Protein AF-Q2J547-F1 (afdb_monomer)

InterPro domains:
  IPR041176 von Willebrand factor type A, C-terminal domain [PF18571] (88-137)

Sequence (145 aa):
MNVQVPARALGTEALAARVSLVVDGRVTSKALVRAVWTDDETQWSRINDPVAHYTDQAELAAAVLRGLEARRADDEATATLLLGRGAQLALASGNGDTYRLLQKVVHVDNATTGTVRLKKNVKKIDEIDEMVLDTRSTRTLRVNR

Structure (mmCIF, N/CA/C/O backbone):
data_AF-Q2J547-F1
#
_entry.id   AF-Q2J547-F1
#
loop_
_atom_site.group_PDB
_atom_site.id
_atom_site.type_symbol
_atom_site.label_atom_id
_atom_site.label_alt_id
_atom_site.label_comp_id
_atom_site.label_asym_id
_atom_site.label_entity_id
_atom_site.label_seq_id
_atom_site.pdbx_PDB_ins_code
_atom_site.Cartn_x
_atom_site.Cartn_y
_atom_site.Cartn_z
_atom_site.occupancy
_atom_site.B_iso_or_equiv
_atom_site.auth_seq_id
_atom_site.auth_comp_id
_atom_site.auth_asym_id
_atom_site.auth_atom_id
_atom_site.pdbx_PDB_model_num
ATOM 1 N N . MET A 1 1 ? -11.814 -7.055 5.628 1.00 53.19 1 MET A N 1
ATOM 2 C CA . MET A 1 1 ? -13.254 -6.908 5.926 1.00 53.19 1 MET A CA 1
ATOM 3 C C . MET A 1 1 ? -13.485 -5.475 6.360 1.00 53.19 1 MET A C 1
ATOM 5 O O . MET A 1 1 ? -12.924 -5.067 7.366 1.00 53.19 1 MET A O 1
ATOM 9 N N . ASN A 1 2 ? -14.217 -4.703 5.567 1.00 58.53 2 ASN A N 1
ATOM 10 C CA . ASN A 1 2 ? -14.610 -3.334 5.885 1.00 58.53 2 ASN A CA 1
ATOM 11 C C . ASN A 1 2 ? -16.061 -3.324 6.384 1.00 58.53 2 ASN A C 1
ATOM 13 O O . ASN A 1 2 ? -16.878 -4.130 5.947 1.00 58.53 2 ASN A O 1
ATOM 17 N N . VAL A 1 3 ? -16.373 -2.420 7.310 1.00 64.94 3 VAL A N 1
ATOM 18 C CA . VAL A 1 3 ? -17.732 -2.219 7.822 1.00 64.94 3 VAL A CA 1
ATOM 19 C C . VAL A 1 3 ? -18.158 -0.815 7.422 1.00 64.94 3 VAL A C 1
ATOM 21 O O . VAL A 1 3 ? -17.532 0.158 7.832 1.00 64.94 3 VAL A O 1
ATOM 24 N N . GLN A 1 4 ? -19.196 -0.713 6.595 1.00 74.69 4 GLN A N 1
ATOM 25 C CA . GLN A 1 4 ? -19.813 0.567 6.259 1.00 74.69 4 GLN A CA 1
ATOM 26 C C . GLN A 1 4 ? -20.952 0.842 7.234 1.00 74.69 4 GLN A C 1
ATOM 28 O O . GLN A 1 4 ? -21.821 -0.007 7.433 1.00 74.69 4 GLN A O 1
ATOM 33 N N . VAL A 1 5 ? -20.948 2.028 7.839 1.00 78.69 5 VAL A N 1
ATOM 34 C CA . VAL A 1 5 ? -22.001 2.472 8.755 1.00 78.69 5 VAL A CA 1
ATOM 35 C C . VAL A 1 5 ? -22.605 3.758 8.189 1.00 78.69 5 VAL A C 1
ATOM 37 O O . VAL A 1 5 ? -21.842 4.657 7.830 1.00 78.69 5 VAL A O 1
ATOM 40 N N . PRO A 1 6 ? -23.941 3.867 8.063 1.00 77.06 6 PRO A N 1
ATOM 41 C CA . PRO A 1 6 ? -24.576 5.078 7.554 1.00 77.06 6 PRO A CA 1
ATOM 42 C C . PRO A 1 6 ? -24.240 6.278 8.440 1.00 77.06 6 PRO A C 1
ATOM 44 O O . PRO A 1 6 ? -24.165 6.142 9.663 1.00 77.06 6 PRO A O 1
ATOM 47 N N . ALA A 1 7 ? -24.052 7.442 7.815 1.00 74.19 7 ALA A N 1
ATOM 48 C CA . ALA A 1 7 ? -23.729 8.675 8.521 1.00 74.19 7 ALA A CA 1
ATOM 49 C C . ALA A 1 7 ? -24.803 9.018 9.567 1.00 74.19 7 ALA A C 1
ATOM 51 O O . ALA A 1 7 ? -26.001 8.840 9.330 1.00 74.19 7 ALA A O 1
ATOM 52 N N . ARG A 1 8 ? -24.366 9.509 10.730 1.00 77.25 8 ARG A N 1
ATOM 53 C CA . ARG A 1 8 ? -25.232 9.949 11.832 1.00 77.25 8 ARG A CA 1
ATOM 54 C C . ARG A 1 8 ? -24.823 11.340 12.308 1.00 77.25 8 ARG A C 1
ATOM 56 O O . ARG A 1 8 ? -23.777 11.850 11.918 1.00 77.25 8 ARG A O 1
ATOM 63 N N . ALA A 1 9 ? -25.673 11.950 13.131 1.00 74.75 9 ALA A N 1
ATOM 64 C CA . ALA A 1 9 ? -25.409 13.257 13.718 1.00 74.75 9 ALA A CA 1
ATOM 65 C C . ALA A 1 9 ? -24.114 13.256 14.551 1.00 74.75 9 ALA A C 1
ATOM 67 O O . ALA A 1 9 ? -23.748 12.243 15.152 1.00 74.75 9 ALA A O 1
ATOM 68 N N . LEU A 1 10 ? -23.450 14.407 14.613 1.00 73.88 10 LEU A N 1
ATOM 69 C CA . LEU A 1 10 ? -22.278 14.626 15.462 1.00 73.88 10 LEU A CA 1
ATOM 70 C C . LEU A 1 10 ? -22.617 14.350 16.938 1.00 73.88 10 LEU A C 1
ATOM 72 O O . LEU A 1 10 ? -23.753 14.538 17.370 1.00 73.88 10 LEU A O 1
ATOM 76 N N . GLY A 1 11 ? -21.651 13.829 17.691 1.00 68.38 11 GLY A N 1
ATOM 77 C CA . GLY A 1 11 ? -21.830 13.343 19.062 1.00 68.38 11 GLY A CA 1
ATOM 78 C C . GLY A 1 11 ? -22.521 11.978 19.168 1.00 68.38 11 GLY A C 1
ATOM 79 O O . GLY A 1 11 ? -22.702 11.468 20.273 1.00 68.38 11 GLY A O 1
ATOM 80 N N . THR A 1 12 ? -22.910 11.360 18.046 1.00 70.19 12 THR A N 1
ATOM 81 C CA . THR A 1 12 ? -23.562 10.046 18.064 1.00 70.19 12 THR A CA 1
ATOM 82 C C . THR A 1 12 ? -22.531 8.930 18.104 1.00 70.19 12 THR A C 1
ATOM 84 O O . THR A 1 12 ? -21.561 8.921 17.349 1.00 70.19 12 THR A O 1
ATOM 87 N N . GLU A 1 13 ? -22.807 7.921 18.923 1.00 74.19 13 GLU A N 1
ATOM 88 C CA . GLU A 1 13 ? -22.091 6.654 18.915 1.00 74.19 13 GLU A CA 1
ATOM 89 C C . GLU A 1 13 ? -22.993 5.528 18.392 1.00 74.19 13 GLU A C 1
ATOM 91 O O . GLU A 1 13 ? -24.160 5.410 18.772 1.00 74.19 13 GLU A O 1
ATOM 96 N N . ALA A 1 14 ? -22.457 4.680 17.514 1.00 80.38 14 ALA A N 1
ATOM 97 C CA . ALA A 1 14 ? -23.137 3.493 17.013 1.00 80.38 14 ALA A CA 1
ATOM 98 C C . ALA A 1 14 ? -22.253 2.250 17.119 1.00 80.38 14 ALA A C 1
ATOM 100 O O . ALA A 1 14 ? -21.034 2.298 16.963 1.00 80.38 14 ALA A O 1
ATOM 101 N N . LEU A 1 15 ? -22.888 1.098 17.329 1.00 81.62 15 LEU A N 1
ATOM 102 C CA . LEU A 1 15 ? -22.224 -0.187 17.166 1.00 81.62 15 LEU A CA 1
ATOM 103 C C . LEU A 1 15 ? -22.093 -0.479 15.667 1.00 81.62 15 LEU A C 1
ATOM 105 O O . LEU A 1 15 ? -23.094 -0.715 14.995 1.00 81.62 15 LEU A O 1
ATOM 109 N N . ALA A 1 16 ? -20.866 -0.461 15.156 1.00 80.00 16 ALA A N 1
ATOM 110 C CA . ALA A 1 16 ? -20.567 -0.760 13.761 1.00 80.00 16 ALA A CA 1
ATOM 111 C C . ALA A 1 16 ? -20.633 -2.268 13.497 1.00 80.00 16 ALA A C 1
ATOM 113 O O . ALA A 1 16 ? -21.221 -2.712 12.515 1.00 80.00 16 ALA A O 1
ATOM 114 N N . ALA A 1 17 ? -20.045 -3.068 14.389 1.00 75.75 17 ALA A N 1
ATOM 115 C CA . ALA A 1 17 ? -20.059 -4.520 14.281 1.00 75.75 17 ALA A CA 1
ATOM 116 C C . ALA A 1 17 ? -19.839 -5.198 15.635 1.00 75.75 17 ALA A C 1
ATOM 118 O O . ALA A 1 17 ? -19.279 -4.625 16.571 1.00 75.75 17 ALA A O 1
ATOM 119 N N . ARG A 1 18 ? -20.231 -6.471 15.714 1.00 84.00 18 ARG A N 1
ATOM 120 C CA . ARG A 1 18 ? -19.841 -7.381 16.793 1.00 84.00 18 ARG A CA 1
ATOM 121 C C . ARG A 1 18 ? -19.029 -8.521 16.198 1.00 84.00 18 ARG A C 1
ATOM 123 O O . ARG A 1 18 ? -19.526 -9.238 15.336 1.00 84.00 18 ARG A O 1
ATOM 130 N N . VAL A 1 19 ? -17.817 -8.714 16.701 1.00 81.38 19 VAL A N 1
ATOM 131 C CA . VAL A 1 19 ? -16.937 -9.820 16.313 1.00 81.38 19 VAL A CA 1
ATOM 132 C C . VAL A 1 19 ? -17.011 -10.899 17.388 1.00 81.38 19 VAL A C 1
ATOM 134 O O . VAL A 1 19 ? -17.063 -10.602 18.583 1.00 81.38 19 VAL A O 1
ATOM 137 N N . SER A 1 20 ? -17.085 -12.164 16.984 1.00 83.38 20 SER A N 1
ATOM 138 C CA . SER A 1 20 ? -17.088 -13.315 17.892 1.00 83.38 20 SER A CA 1
ATOM 139 C C . SER A 1 20 ? -16.155 -14.387 17.347 1.00 83.38 20 SER A C 1
ATOM 141 O O . SER A 1 20 ? -16.268 -14.746 16.178 1.00 83.38 20 SER A O 1
ATOM 143 N N . LEU A 1 21 ? -15.247 -14.888 18.185 1.00 79.25 21 LEU A N 1
ATOM 144 C CA . LEU A 1 21 ? -14.406 -16.035 17.851 1.00 79.25 2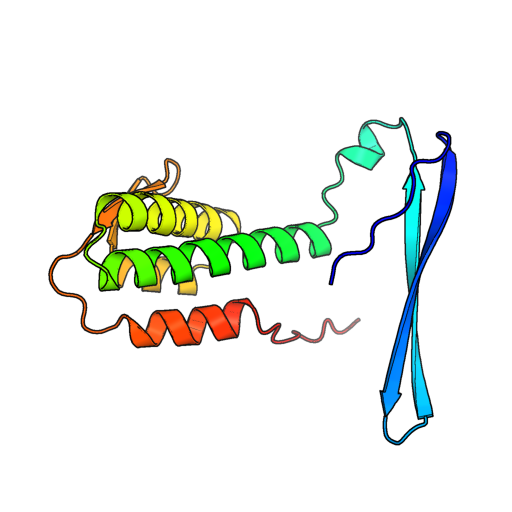1 LEU A CA 1
ATOM 145 C C . LEU A 1 21 ? -15.128 -17.307 18.282 1.00 79.25 21 LEU A C 1
ATOM 147 O O . LEU A 1 21 ? -15.502 -17.425 19.451 1.00 79.25 21 LEU A O 1
ATOM 151 N N . VAL A 1 22 ? -15.321 -18.239 17.352 1.00 84.81 22 VAL A N 1
ATOM 152 C CA . VAL A 1 22 ? -15.966 -19.529 17.609 1.00 84.81 22 VAL A CA 1
ATOM 153 C C . VAL A 1 22 ? -14.954 -20.645 17.388 1.00 84.81 22 VAL A C 1
ATOM 155 O O . VAL A 1 22 ? -14.388 -20.744 16.304 1.00 84.81 22 VAL A O 1
ATOM 158 N N . VAL A 1 23 ? -14.747 -21.480 18.403 1.00 82.81 23 VAL A N 1
ATOM 159 C CA . VAL A 1 23 ? -13.903 -22.681 18.347 1.00 82.81 23 VAL A CA 1
ATOM 160 C C . VAL A 1 23 ? -14.775 -23.870 18.731 1.00 82.81 23 VAL A C 1
ATOM 162 O O . VAL A 1 23 ? -15.473 -23.815 19.744 1.00 82.81 23 VAL A O 1
ATOM 165 N N . ASP A 1 24 ? -14.802 -24.908 17.894 1.00 85.31 24 ASP A N 1
ATOM 166 C CA . ASP A 1 24 ? -15.624 -26.115 18.089 1.00 85.31 24 ASP A CA 1
ATOM 167 C C . ASP A 1 24 ? -17.106 -25.811 18.383 1.00 85.31 24 ASP A C 1
ATOM 169 O O . ASP A 1 24 ? -17.736 -26.378 19.277 1.00 85.31 24 ASP A O 1
ATOM 173 N N . GLY A 1 25 ? -17.665 -24.836 17.659 1.00 84.31 25 GLY A N 1
ATOM 174 C CA . GLY A 1 25 ? -19.056 -24.397 17.822 1.00 84.31 25 GLY A CA 1
ATOM 175 C C . GLY A 1 25 ? -19.331 -23.560 19.079 1.00 84.31 25 GLY A C 1
ATOM 176 O O . GLY A 1 25 ? -20.471 -23.150 19.298 1.00 84.31 25 GLY A O 1
ATOM 177 N N . ARG A 1 26 ? -18.316 -23.253 19.898 1.00 72.50 26 ARG A N 1
ATOM 178 C CA . ARG A 1 26 ? -18.446 -22.431 21.110 1.00 72.50 26 ARG A CA 1
ATOM 179 C C . ARG A 1 26 ? -17.825 -21.058 20.920 1.00 72.50 26 ARG A C 1
ATOM 181 O O . ARG A 1 26 ? -16.696 -20.935 20.461 1.00 72.50 26 ARG A O 1
ATOM 188 N N . VAL A 1 27 ? -18.546 -20.011 21.318 1.00 81.38 27 VAL A N 1
ATOM 189 C CA . VAL A 1 27 ? -18.009 -18.644 21.310 1.00 81.38 27 VAL A CA 1
ATOM 190 C C . VAL A 1 27 ? -17.003 -18.492 22.452 1.00 81.38 27 VAL A C 1
ATOM 192 O O . VAL A 1 27 ? -17.388 -18.532 23.618 1.00 81.38 27 VAL A O 1
ATOM 195 N N . THR A 1 28 ? -15.731 -18.288 22.122 1.00 82.38 28 THR A N 1
ATOM 196 C CA . THR A 1 28 ? -14.626 -18.184 23.090 1.00 82.38 28 THR A CA 1
ATOM 197 C C . THR A 1 28 ? -14.295 -16.734 23.443 1.00 82.38 28 THR A C 1
ATOM 199 O O . THR A 1 28 ? -13.847 -16.455 24.551 1.00 82.38 28 THR A O 1
ATOM 202 N N . SER A 1 29 ? -14.537 -15.784 22.536 1.00 74.38 29 SER A N 1
ATOM 203 C CA . SER A 1 29 ? -14.341 -14.353 22.802 1.00 74.38 29 SER A CA 1
ATOM 204 C C . SER A 1 29 ? -15.288 -13.484 21.976 1.00 74.38 29 SER A C 1
ATOM 206 O O . SER A 1 29 ? -15.818 -13.910 20.944 1.00 74.38 29 SER A O 1
ATOM 208 N N . LYS A 1 30 ? -15.532 -12.257 22.450 1.00 76.25 30 LYS A N 1
ATOM 209 C CA . LYS A 1 30 ? -16.356 -11.250 21.773 1.00 76.25 30 LYS A CA 1
ATOM 210 C C . LYS A 1 30 ? -15.667 -9.893 21.832 1.00 76.25 30 LYS A C 1
ATOM 212 O O . LYS A 1 30 ? -15.122 -9.532 22.870 1.00 76.25 30 LYS A O 1
ATOM 217 N N . ALA A 1 31 ? -15.756 -9.137 20.746 1.00 74.69 31 ALA A N 1
ATOM 218 C CA . ALA A 1 31 ? -15.312 -7.751 20.675 1.00 74.69 31 ALA A CA 1
ATOM 219 C C . ALA A 1 31 ? -16.385 -6.889 19.998 1.00 74.69 31 ALA A C 1
ATOM 221 O O . ALA A 1 31 ? -17.105 -7.352 19.107 1.00 74.69 31 ALA A O 1
ATOM 222 N N . LEU A 1 32 ? -16.506 -5.639 20.440 1.00 78.75 32 LEU A N 1
ATOM 223 C CA . LEU A 1 32 ? -17.416 -4.651 19.865 1.00 78.75 32 LEU A CA 1
ATOM 224 C C . LEU A 1 32 ? -16.605 -3.651 19.045 1.00 78.75 32 LEU A C 1
ATOM 226 O O . LEU A 1 32 ? -15.594 -3.140 19.518 1.00 78.75 32 LEU A O 1
ATOM 230 N N . VAL A 1 33 ? -17.071 -3.360 17.836 1.00 75.75 33 VAL A N 1
ATOM 231 C CA . VAL A 1 33 ? -16.530 -2.303 16.980 1.00 75.75 33 VAL A CA 1
ATOM 232 C C . VAL A 1 33 ? -17.508 -1.138 17.042 1.00 75.75 33 VAL A C 1
ATOM 234 O O . VAL A 1 33 ? -18.672 -1.296 16.671 1.00 75.75 33 VAL A O 1
ATOM 237 N N . ARG A 1 34 ? -17.062 0.016 17.542 1.00 78.12 34 ARG A N 1
ATOM 238 C CA . ARG A 1 34 ? -17.886 1.221 17.720 1.00 78.12 34 ARG A CA 1
ATOM 239 C C . ARG A 1 34 ? -17.459 2.289 16.714 1.00 78.12 34 ARG A C 1
ATOM 241 O O . ARG A 1 34 ? -16.273 2.421 16.430 1.00 78.12 34 ARG A O 1
ATOM 248 N N . ALA A 1 35 ? -18.429 3.019 16.180 1.00 73.75 35 ALA A N 1
ATOM 249 C CA . ALA A 1 35 ? -18.230 4.192 15.341 1.00 73.75 35 ALA A CA 1
ATOM 250 C C . ALA A 1 35 ? -18.769 5.414 16.087 1.00 73.75 35 ALA A C 1
ATOM 252 O O . ALA A 1 35 ? -19.903 5.391 16.568 1.00 73.75 35 ALA A O 1
ATOM 253 N N . VAL A 1 36 ? -17.957 6.463 16.184 1.00 73.19 36 VAL A N 1
ATOM 254 C CA . VAL A 1 36 ? -18.319 7.723 16.836 1.00 73.19 36 VAL A CA 1
ATOM 255 C C . VAL A 1 36 ? -18.189 8.834 15.802 1.00 73.19 36 VAL A C 1
ATOM 257 O O . VAL A 1 36 ? -17.129 8.985 15.198 1.00 73.19 36 VAL A O 1
ATOM 260 N N . TRP A 1 37 ? -19.266 9.588 15.580 1.00 71.94 37 TRP A N 1
ATOM 261 C CA . TRP A 1 37 ? -19.244 10.795 14.753 1.00 71.94 37 TRP A CA 1
ATOM 262 C C . TRP A 1 37 ? -18.977 11.977 15.668 1.00 71.94 37 TRP A C 1
ATOM 264 O O . TRP A 1 37 ? -19.714 12.200 16.622 1.00 71.94 37 TRP A O 1
ATOM 274 N N . THR A 1 38 ? -17.925 12.727 15.390 1.00 62.75 38 THR A N 1
ATOM 275 C CA . THR A 1 38 ? -17.490 13.866 16.202 1.00 62.75 38 THR A CA 1
ATOM 276 C C . THR A 1 38 ? -17.022 14.980 15.272 1.00 62.75 38 THR A C 1
ATOM 278 O O . THR A 1 38 ? -16.624 14.686 14.148 1.00 62.75 38 THR A O 1
ATOM 281 N N . ASP A 1 39 ? -17.133 16.235 15.688 1.00 56.28 39 ASP A N 1
ATOM 282 C CA . ASP A 1 39 ? -16.598 17.428 15.011 1.00 56.28 39 ASP A CA 1
ATOM 283 C C . ASP A 1 39 ? -15.339 17.968 15.704 1.00 56.28 39 ASP A C 1
ATOM 285 O O . ASP A 1 39 ? -14.737 18.937 15.249 1.00 56.28 39 ASP A O 1
ATOM 289 N N . ASP A 1 40 ? -14.913 17.310 16.783 1.00 52.44 40 ASP A N 1
ATOM 290 C CA . ASP A 1 40 ? -13.662 17.588 17.466 1.00 52.44 40 ASP A CA 1
ATOM 291 C C . ASP A 1 40 ? -12.480 17.192 16.563 1.00 52.44 40 ASP A C 1
ATOM 293 O O . ASP A 1 40 ? -12.150 16.009 16.400 1.00 52.44 40 ASP A O 1
ATOM 297 N N . GLU A 1 41 ? -11.826 18.196 15.973 1.00 46.41 41 GLU A N 1
ATOM 298 C CA . GLU A 1 41 ? -10.661 18.040 15.093 1.00 46.41 41 GLU A CA 1
ATOM 299 C C . GLU A 1 41 ? -9.510 17.261 15.765 1.00 46.41 41 GLU A C 1
ATOM 301 O O . GLU A 1 41 ? -8.709 16.607 15.085 1.00 46.41 41 GLU A O 1
ATOM 306 N N . THR A 1 42 ? -9.450 17.238 17.103 1.00 48.50 42 THR A N 1
ATOM 307 C CA . THR A 1 42 ? -8.447 16.470 17.862 1.00 48.50 42 THR A CA 1
ATOM 308 C C . THR A 1 42 ? -8.773 14.975 17.982 1.00 48.50 42 THR A C 1
ATOM 310 O O . THR A 1 42 ? -7.887 14.174 18.295 1.00 48.50 42 THR A O 1
ATOM 313 N N . GLN A 1 43 ? -10.018 14.571 17.702 1.00 47.03 43 GLN A N 1
ATOM 314 C CA . GLN A 1 43 ? -10.455 13.170 17.673 1.00 47.03 43 GLN A CA 1
ATOM 315 C C . GLN A 1 43 ? -10.398 12.564 16.263 1.00 47.03 43 GLN A C 1
ATOM 317 O O . GLN A 1 43 ? -10.114 11.375 16.139 1.00 47.03 43 GLN A O 1
ATOM 322 N N . TRP A 1 44 ? -10.600 13.366 15.209 1.00 39.59 44 TRP A N 1
ATOM 323 C CA . TRP A 1 44 ? -10.447 12.937 13.803 1.00 39.59 44 TRP A CA 1
ATOM 324 C C . TRP A 1 44 ? -8.992 12.716 13.389 1.00 39.59 44 TRP A C 1
ATOM 326 O O . TRP A 1 44 ? -8.696 11.838 12.583 1.00 39.59 44 TRP A O 1
ATOM 336 N N . SER A 1 45 ? -8.080 13.513 13.942 1.00 33.81 45 SER A N 1
ATOM 337 C CA . SER A 1 45 ? -6.653 13.490 13.600 1.00 33.81 45 SER A CA 1
ATOM 338 C C . SER A 1 45 ? -5.867 12.380 14.300 1.00 33.81 45 SER A C 1
ATOM 340 O O . SER A 1 45 ? -4.713 12.124 13.950 1.00 33.81 45 SER A O 1
ATOM 342 N N . ARG A 1 46 ? -6.486 11.662 15.247 1.00 38.34 46 ARG A N 1
ATOM 343 C CA . ARG A 1 46 ? -5.913 10.443 15.820 1.00 38.34 46 ARG A CA 1
ATOM 344 C C . ARG A 1 46 ? -6.152 9.290 14.864 1.00 38.34 46 ARG A C 1
ATOM 346 O O . ARG A 1 46 ? -7.042 8.463 15.051 1.00 38.34 46 ARG A O 1
ATOM 353 N N . ILE A 1 47 ? -5.303 9.250 13.843 1.00 40.94 47 ILE A N 1
ATOM 354 C CA . ILE A 1 47 ? -4.873 8.017 13.198 1.00 40.94 47 ILE A CA 1
ATOM 355 C C . ILE A 1 47 ? -4.740 6.966 14.311 1.00 40.94 47 ILE A C 1
ATOM 357 O O . ILE A 1 47 ? -3.899 7.080 15.196 1.00 40.94 47 ILE A O 1
ATOM 361 N N . ASN A 1 48 ? -5.670 6.014 14.361 1.00 40.56 48 ASN A N 1
ATOM 362 C CA . ASN A 1 48 ? -5.636 4.964 15.368 1.00 40.56 48 ASN A CA 1
ATOM 363 C C . ASN A 1 48 ? -4.452 4.073 14.983 1.00 40.56 48 ASN A C 1
ATOM 365 O O . ASN A 1 48 ? -4.575 3.327 14.014 1.00 40.56 48 ASN A O 1
ATOM 369 N N . ASP A 1 49 ? -3.313 4.212 15.672 1.00 43.41 49 ASP A N 1
ATOM 370 C CA . ASP A 1 49 ? -2.028 3.588 15.310 1.00 43.41 49 ASP A CA 1
ATOM 371 C C . ASP A 1 49 ? -2.161 2.123 14.840 1.00 43.41 49 ASP A C 1
ATOM 373 O O . ASP A 1 49 ? -1.622 1.790 13.783 1.00 43.41 49 ASP A O 1
ATOM 377 N N . PRO A 1 50 ? -2.955 1.254 15.508 1.00 43.66 50 PRO A N 1
ATOM 378 C CA . PRO A 1 50 ? -3.277 -0.075 14.995 1.00 43.66 50 PRO A CA 1
ATOM 379 C C . PRO A 1 50 ? -3.934 -0.085 13.605 1.00 43.66 50 PRO A C 1
ATOM 381 O O . PRO A 1 50 ? -3.474 -0.791 12.714 1.00 43.66 50 PRO A O 1
ATOM 384 N N . VAL A 1 51 ? -5.015 0.670 13.392 1.00 49.25 51 VAL A N 1
ATOM 385 C CA . VAL A 1 51 ? -5.788 0.686 12.130 1.00 49.25 51 VAL A CA 1
ATOM 386 C C . VAL A 1 51 ? -4.984 1.308 10.989 1.00 49.25 51 VAL A C 1
ATOM 388 O O . VAL A 1 51 ? -5.070 0.858 9.845 1.00 49.25 51 VAL A O 1
ATOM 391 N N . ALA A 1 52 ? -4.184 2.317 11.311 1.00 47.41 52 ALA A N 1
ATOM 392 C CA . ALA A 1 52 ? -3.286 2.979 10.383 1.00 47.41 52 ALA A CA 1
ATOM 393 C C . ALA A 1 52 ? -2.183 2.044 9.917 1.00 47.41 52 ALA A C 1
ATOM 395 O O . ALA A 1 52 ? -2.057 1.820 8.722 1.00 47.41 52 ALA A O 1
ATOM 396 N N . HIS A 1 53 ? -1.509 1.367 10.853 1.00 46.94 53 HIS A N 1
ATOM 397 C CA . HIS A 1 53 ? -0.557 0.315 10.514 1.00 46.94 53 HIS A CA 1
ATOM 398 C C . HIS A 1 53 ? -1.198 -0.778 9.657 1.00 46.94 53 HIS A C 1
ATOM 400 O O . HIS A 1 53 ? -0.600 -1.206 8.678 1.00 46.94 53 HIS A O 1
ATOM 406 N N . TYR A 1 54 ? -2.425 -1.214 9.954 1.00 47.66 54 TYR A N 1
ATOM 407 C CA . TYR A 1 54 ? -3.104 -2.209 9.117 1.00 47.66 54 TYR A CA 1
ATOM 408 C C . TYR A 1 54 ? -3.418 -1.702 7.703 1.00 47.66 54 TYR A C 1
ATOM 410 O O . TYR A 1 54 ? -3.342 -2.477 6.749 1.00 47.66 54 TYR A O 1
ATOM 418 N N . THR A 1 55 ? -3.762 -0.423 7.557 1.00 59.53 55 THR A N 1
ATOM 419 C CA . THR A 1 55 ? -4.036 0.184 6.247 1.00 59.53 55 THR A CA 1
ATOM 420 C C . THR A 1 55 ? -2.738 0.387 5.465 1.00 59.53 55 THR A C 1
ATOM 422 O O . THR A 1 55 ? -2.667 -0.010 4.304 1.00 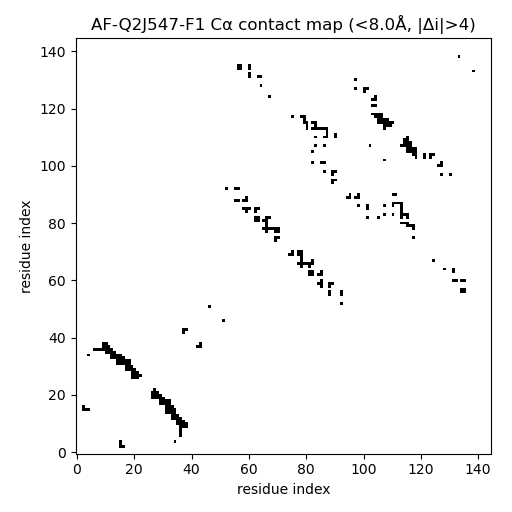59.53 55 THR A O 1
ATOM 425 N N . ASP A 1 56 ? -1.686 0.872 6.123 1.00 64.81 56 ASP A N 1
ATOM 426 C CA . ASP A 1 56 ? -0.366 1.115 5.536 1.00 64.81 56 ASP A CA 1
ATOM 427 C C . ASP A 1 56 ? 0.318 -0.192 5.114 1.00 64.81 56 ASP A C 1
ATOM 429 O O . ASP A 1 56 ? 0.890 -0.274 4.027 1.00 64.81 56 ASP A O 1
ATOM 433 N N . GLN A 1 57 ? 0.216 -1.255 5.924 1.00 66.19 57 GLN A N 1
ATOM 434 C CA . GLN A 1 57 ? 0.740 -2.581 5.571 1.00 66.19 57 GLN A CA 1
ATOM 435 C C . GLN A 1 57 ? -0.076 -3.232 4.441 1.00 66.19 57 GLN A C 1
ATOM 437 O O . GLN A 1 57 ? 0.492 -3.906 3.578 1.00 66.19 57 GLN A O 1
ATOM 442 N N . ALA A 1 58 ? -1.397 -3.013 4.388 1.00 70.88 58 ALA A N 1
ATOM 443 C CA . ALA A 1 58 ? -2.227 -3.494 3.283 1.00 70.88 58 ALA A CA 1
ATOM 444 C C . ALA A 1 58 ? -1.909 -2.763 1.968 1.00 70.88 58 ALA A C 1
ATOM 446 O O . ALA A 1 58 ? -1.824 -3.406 0.916 1.00 70.88 58 ALA A O 1
ATOM 447 N N . GLU A 1 59 ? -1.699 -1.446 2.028 1.00 78.69 59 GLU A N 1
ATOM 448 C CA . GLU A 1 59 ? -1.289 -0.633 0.883 1.00 78.69 59 GLU A CA 1
ATOM 449 C C . GLU A 1 59 ? 0.117 -1.023 0.409 1.00 78.69 59 GLU A C 1
ATOM 451 O O . GLU A 1 59 ? 0.306 -1.256 -0.786 1.00 78.69 59 GLU A O 1
ATOM 456 N N . LEU A 1 60 ? 1.072 -1.198 1.332 1.00 82.62 60 LEU A N 1
ATOM 457 C CA . LEU A 1 60 ? 2.425 -1.676 1.037 1.00 82.62 60 LEU A CA 1
ATOM 458 C C . LEU A 1 60 ? 2.374 -3.014 0.299 1.00 82.62 60 LEU A C 1
ATOM 460 O O . LEU A 1 60 ? 2.907 -3.146 -0.802 1.00 82.62 60 LEU A O 1
ATOM 464 N N . ALA A 1 61 ? 1.672 -3.992 0.869 1.00 78.06 61 ALA A N 1
ATOM 465 C CA . ALA A 1 61 ? 1.527 -5.313 0.281 1.00 78.06 61 ALA A CA 1
ATOM 466 C C . ALA A 1 61 ? 0.892 -5.264 -1.120 1.00 78.06 61 ALA A C 1
ATOM 468 O O . ALA A 1 61 ? 1.328 -5.961 -2.037 1.00 78.06 61 ALA A O 1
ATOM 469 N N . ALA A 1 62 ? -0.147 -4.446 -1.307 1.00 80.12 62 ALA A N 1
ATOM 470 C CA . ALA A 1 62 ? -0.797 -4.287 -2.605 1.00 80.12 62 ALA A CA 1
ATOM 471 C C . ALA A 1 62 ? 0.121 -3.626 -3.645 1.00 80.12 62 ALA A C 1
ATOM 473 O O . ALA A 1 62 ? 0.156 -4.081 -4.789 1.00 80.12 62 ALA A O 1
ATOM 474 N N . ALA A 1 63 ? 0.867 -2.589 -3.256 1.00 86.25 63 ALA A N 1
ATOM 475 C CA . ALA A 1 63 ? 1.801 -1.885 -4.129 1.00 86.25 63 ALA A CA 1
ATOM 476 C C . ALA A 1 63 ? 2.937 -2.807 -4.594 1.00 86.25 63 ALA A C 1
ATOM 478 O O . ALA A 1 63 ? 3.257 -2.846 -5.781 1.00 86.25 63 ALA A O 1
ATOM 479 N N . VAL A 1 64 ? 3.497 -3.611 -3.686 1.00 84.38 64 VAL A N 1
ATOM 480 C CA . VAL A 1 64 ? 4.580 -4.539 -4.024 1.00 84.38 64 VAL A CA 1
ATOM 481 C C . VAL A 1 64 ? 4.102 -5.652 -4.957 1.00 84.38 64 VAL A C 1
ATOM 483 O O . VAL A 1 64 ? 4.690 -5.818 -6.022 1.00 84.38 64 VAL A O 1
ATOM 486 N N . LEU A 1 65 ? 3.016 -6.360 -4.625 1.00 81.50 65 LEU A N 1
ATOM 487 C CA . LEU A 1 65 ? 2.501 -7.452 -5.470 1.00 81.50 65 LEU A CA 1
ATOM 488 C C . LEU A 1 65 ? 2.144 -6.976 -6.875 1.00 81.50 65 LEU A C 1
ATOM 490 O O . LEU A 1 65 ? 2.623 -7.537 -7.856 1.00 81.50 65 LEU A O 1
ATOM 494 N N . ARG A 1 66 ? 1.357 -5.900 -6.981 1.00 85.44 66 ARG A N 1
ATOM 495 C CA . ARG A 1 66 ? 0.963 -5.360 -8.288 1.00 85.44 66 ARG A CA 1
ATOM 496 C C . ARG A 1 66 ? 2.164 -4.823 -9.067 1.00 85.44 66 ARG A C 1
ATOM 498 O O . ARG A 1 66 ? 2.197 -4.937 -10.285 1.00 85.44 66 ARG A O 1
ATOM 505 N N . GLY A 1 67 ? 3.164 -4.268 -8.381 1.00 87.06 67 GLY A N 1
ATOM 506 C CA . GLY A 1 67 ? 4.412 -3.839 -9.009 1.00 87.06 67 GLY A CA 1
ATOM 507 C C . GLY A 1 67 ? 5.235 -5.004 -9.567 1.00 87.06 67 GLY A C 1
ATOM 508 O O . GLY A 1 67 ? 5.817 -4.889 -10.646 1.00 87.06 67 GLY A O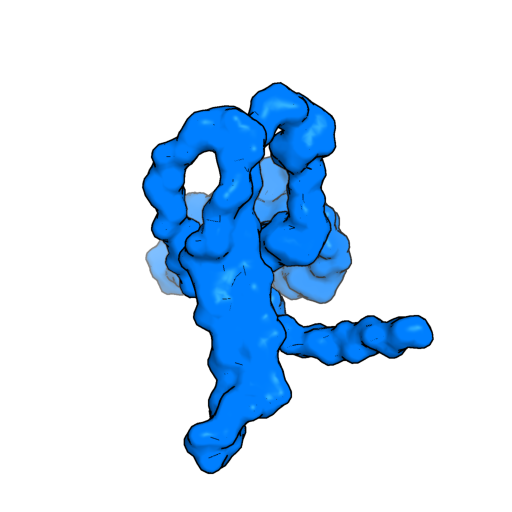 1
ATOM 509 N N . LEU A 1 68 ? 5.254 -6.146 -8.874 1.00 84.19 68 LEU A N 1
ATOM 510 C CA . LEU A 1 68 ? 5.898 -7.372 -9.353 1.00 84.19 68 LEU A CA 1
ATOM 511 C C . LEU A 1 68 ? 5.113 -8.036 -10.489 1.00 84.19 68 LEU A C 1
ATOM 513 O O . LEU A 1 68 ? 5.724 -8.506 -11.446 1.00 84.19 68 LEU A O 1
ATOM 517 N N . GLU A 1 69 ? 3.781 -8.042 -10.425 1.00 84.44 69 GLU A N 1
ATOM 518 C CA . GLU A 1 69 ? 2.910 -8.498 -11.517 1.00 84.44 69 GLU A CA 1
ATOM 519 C C . GLU A 1 69 ? 3.097 -7.652 -12.778 1.00 84.44 69 GLU A C 1
ATOM 521 O O . GLU A 1 69 ? 3.345 -8.210 -13.844 1.00 84.44 69 GLU A O 1
ATOM 526 N N . ALA A 1 70 ? 3.068 -6.320 -12.656 1.00 85.19 70 ALA A N 1
ATOM 527 C CA . ALA A 1 70 ? 3.322 -5.404 -13.768 1.00 85.19 70 ALA A CA 1
ATOM 528 C C . ALA A 1 70 ? 4.689 -5.675 -14.406 1.00 85.19 70 ALA A C 1
ATOM 530 O O . ALA A 1 70 ? 4.809 -5.776 -15.621 1.00 85.19 70 ALA A O 1
ATOM 531 N N . ARG A 1 71 ? 5.711 -5.919 -13.580 1.00 81.81 71 ARG A N 1
ATOM 532 C CA . ARG 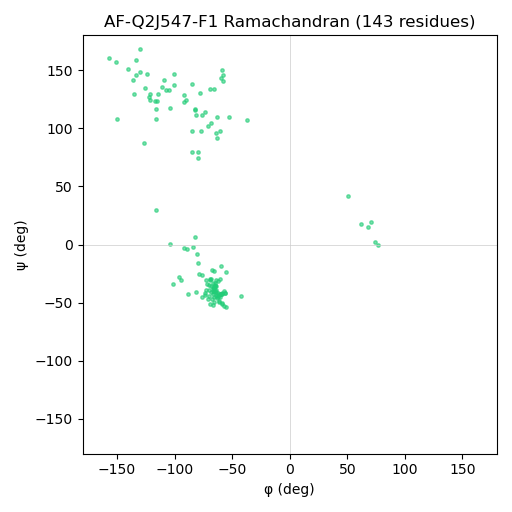A 1 71 ? 7.042 -6.286 -14.062 1.00 81.81 71 ARG A CA 1
ATOM 533 C C . ARG A 1 71 ? 7.057 -7.631 -14.796 1.00 81.81 71 ARG A C 1
ATOM 535 O O . ARG A 1 71 ? 7.754 -7.756 -15.795 1.00 81.81 71 ARG A O 1
ATOM 542 N N . ARG A 1 72 ? 6.337 -8.647 -14.306 1.00 82.44 72 ARG A N 1
ATOM 543 C CA . ARG A 1 72 ? 6.199 -9.950 -14.992 1.00 82.44 72 ARG A CA 1
ATOM 544 C C . ARG A 1 72 ? 5.470 -9.811 -16.330 1.00 82.44 72 ARG A C 1
ATOM 546 O O . ARG A 1 72 ? 5.753 -10.574 -17.245 1.00 82.44 72 ARG A O 1
ATOM 553 N N . ALA A 1 73 ? 4.563 -8.843 -16.426 1.00 85.12 73 ALA A N 1
ATOM 554 C CA . ALA A 1 73 ? 3.857 -8.476 -17.647 1.00 85.12 73 ALA A CA 1
ATOM 555 C C . ALA A 1 73 ? 4.658 -7.529 -18.567 1.00 85.12 73 ALA A C 1
ATOM 557 O O . ALA A 1 73 ? 4.109 -7.070 -19.563 1.00 85.12 73 ALA A O 1
ATOM 558 N N . ASP A 1 74 ? 5.926 -7.239 -18.245 1.00 86.25 74 ASP A N 1
ATOM 559 C CA . ASP A 1 74 ? 6.802 -6.301 -18.970 1.00 86.25 74 ASP A CA 1
ATOM 560 C C . ASP A 1 74 ? 6.287 -4.841 -18.997 1.00 86.25 74 ASP A C 1
ATOM 562 O O . ASP A 1 74 ? 6.749 -4.006 -19.771 1.00 86.25 74 ASP A O 1
ATOM 566 N N . ASP A 1 75 ? 5.355 -4.491 -18.100 1.00 88.81 75 ASP A N 1
ATOM 567 C CA . ASP A 1 75 ? 4.884 -3.121 -17.878 1.00 88.81 75 ASP A CA 1
ATOM 568 C C . ASP A 1 75 ? 5.821 -2.394 -16.901 1.00 88.81 75 ASP A C 1
ATOM 570 O O . ASP A 1 75 ? 5.568 -2.263 -15.695 1.00 88.81 75 ASP A O 1
ATOM 574 N N . GLU A 1 76 ? 6.954 -1.930 -17.432 1.00 87.12 76 GLU A N 1
ATOM 575 C CA . GLU A 1 76 ? 7.984 -1.252 -16.643 1.00 87.12 76 GLU A CA 1
ATOM 576 C C . GLU A 1 76 ? 7.494 0.056 -15.999 1.00 87.12 76 GLU A C 1
ATOM 578 O O . GLU A 1 76 ? 7.952 0.416 -14.907 1.00 87.12 76 GLU A O 1
ATOM 583 N N . ALA A 1 77 ? 6.566 0.769 -16.644 1.00 88.25 77 ALA A N 1
ATOM 584 C CA . ALA A 1 77 ? 6.061 2.052 -16.162 1.00 88.25 77 ALA A CA 1
ATOM 585 C C . ALA A 1 77 ? 5.220 1.864 -14.895 1.00 88.25 77 ALA A C 1
ATOM 587 O O . ALA A 1 77 ? 5.490 2.483 -13.858 1.00 88.25 77 ALA A O 1
ATOM 588 N N . THR A 1 78 ? 4.254 0.946 -14.951 1.00 87.38 78 THR A N 1
ATOM 589 C CA . THR A 1 78 ? 3.401 0.616 -13.806 1.00 87.38 78 THR A CA 1
ATOM 590 C C . THR A 1 78 ? 4.210 -0.050 -12.695 1.00 87.38 78 THR A C 1
ATOM 592 O O . THR A 1 78 ? 4.046 0.293 -11.521 1.00 87.38 78 THR A O 1
ATOM 595 N N . ALA A 1 79 ? 5.146 -0.939 -13.039 1.00 88.06 79 ALA A N 1
ATOM 596 C CA . ALA A 1 79 ? 6.029 -1.571 -12.062 1.00 88.06 79 ALA A CA 1
ATOM 597 C C . ALA A 1 79 ? 6.889 -0.549 -11.306 1.00 88.06 79 ALA A C 1
ATOM 599 O O . ALA A 1 79 ? 7.021 -0.630 -10.085 1.00 88.06 79 ALA A O 1
ATOM 600 N N . THR A 1 80 ? 7.443 0.441 -12.008 1.00 89.38 80 THR A N 1
ATOM 601 C CA . THR A 1 80 ? 8.256 1.500 -11.396 1.00 89.38 80 THR A CA 1
ATOM 602 C C . THR A 1 80 ? 7.436 2.343 -10.424 1.00 89.38 80 THR A C 1
ATOM 604 O O . THR A 1 80 ? 7.868 2.571 -9.294 1.00 89.38 80 THR A O 1
ATOM 607 N N . LEU A 1 81 ? 6.231 2.749 -10.829 1.00 89.81 81 LEU A N 1
ATOM 608 C CA . LEU A 1 81 ? 5.335 3.545 -9.992 1.00 89.81 81 LEU A CA 1
ATOM 609 C C . LEU A 1 81 ? 4.945 2.797 -8.708 1.00 89.81 81 LEU A C 1
ATOM 611 O O . LEU A 1 81 ? 5.059 3.330 -7.603 1.00 89.81 81 LEU A O 1
ATOM 615 N N . LEU A 1 82 ? 4.508 1.544 -8.849 1.00 88.69 82 LEU A N 1
ATOM 616 C CA . LEU A 1 82 ? 3.991 0.750 -7.737 1.00 88.69 82 LEU A CA 1
ATOM 617 C C . LEU A 1 82 ? 5.095 0.277 -6.786 1.00 88.69 82 LEU A C 1
ATOM 619 O O . LEU A 1 82 ? 4.936 0.374 -5.569 1.00 88.69 82 LEU A O 1
ATOM 623 N N . LEU A 1 83 ? 6.245 -0.165 -7.304 1.00 87.88 83 LEU A N 1
ATOM 624 C CA . LEU A 1 83 ? 7.386 -0.537 -6.458 1.00 87.88 83 LEU A CA 1
ATOM 625 C C . LEU A 1 83 ? 8.010 0.692 -5.779 1.00 87.88 83 LEU A C 1
ATOM 627 O O . LEU A 1 83 ? 8.485 0.586 -4.648 1.00 87.88 83 LEU A O 1
ATOM 631 N N . GLY A 1 84 ? 7.955 1.863 -6.421 1.00 90.06 84 GLY A N 1
ATOM 632 C CA . GLY A 1 84 ? 8.335 3.141 -5.821 1.00 90.06 84 GLY A CA 1
ATOM 633 C C . GLY A 1 84 ? 7.438 3.535 -4.650 1.00 90.06 84 GLY A C 1
ATOM 634 O O . GLY A 1 84 ? 7.934 3.883 -3.574 1.00 90.06 84 GLY A O 1
ATOM 635 N N . ARG A 1 85 ? 6.119 3.377 -4.814 1.00 88.19 85 ARG A N 1
ATOM 636 C CA . ARG A 1 85 ? 5.144 3.551 -3.728 1.00 88.19 85 ARG A CA 1
ATOM 637 C C . ARG A 1 85 ? 5.366 2.549 -2.593 1.00 88.19 85 ARG A C 1
ATOM 639 O O . ARG A 1 85 ? 5.337 2.931 -1.427 1.00 88.19 85 ARG A O 1
ATOM 646 N N . GLY A 1 86 ? 5.659 1.290 -2.919 1.00 86.88 86 GLY A N 1
ATOM 647 C CA . GLY A 1 86 ? 6.032 0.279 -1.928 1.00 86.88 86 GLY A CA 1
ATOM 648 C C . GLY A 1 86 ? 7.281 0.670 -1.128 1.00 86.88 86 GLY A C 1
ATOM 649 O O . GLY A 1 86 ? 7.299 0.532 0.091 1.00 86.88 86 GLY A O 1
ATOM 650 N N . ALA A 1 87 ? 8.305 1.232 -1.777 1.00 87.62 87 ALA A N 1
ATOM 651 C CA . ALA A 1 87 ? 9.515 1.691 -1.092 1.00 87.62 87 ALA A CA 1
ATOM 652 C C . ALA A 1 87 ? 9.244 2.861 -0.126 1.00 87.62 87 ALA A C 1
ATOM 654 O O . ALA A 1 87 ? 9.779 2.858 0.984 1.00 87.62 87 ALA A O 1
ATOM 655 N N . GLN A 1 88 ? 8.384 3.812 -0.512 1.00 87.25 88 GLN A N 1
ATOM 656 C CA . GLN A 1 88 ? 7.918 4.890 0.373 1.00 87.25 88 GLN A CA 1
ATOM 657 C C . GLN A 1 88 ? 7.219 4.341 1.617 1.00 87.25 88 GLN A C 1
ATOM 659 O O . GLN A 1 88 ? 7.557 4.718 2.738 1.00 87.25 88 GLN A O 1
ATOM 664 N N . LEU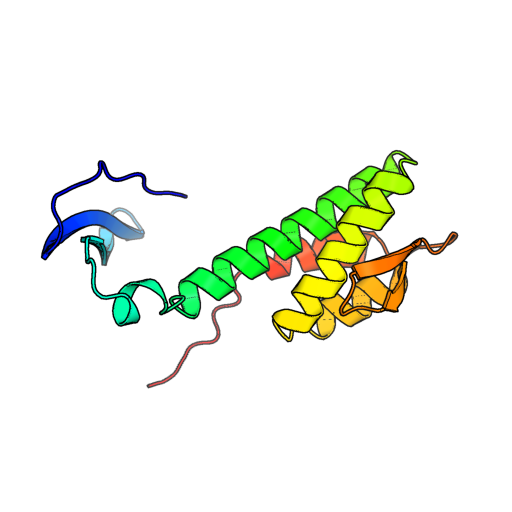 A 1 89 ? 6.254 3.440 1.421 1.00 84.31 89 LEU A N 1
ATOM 665 C CA . LEU A 1 89 ? 5.453 2.876 2.507 1.00 84.31 89 LEU A CA 1
ATOM 666 C C . LEU A 1 89 ? 6.297 2.001 3.440 1.00 84.31 89 LEU A C 1
ATOM 668 O O . LEU A 1 89 ? 6.132 2.058 4.657 1.00 84.31 89 LEU A O 1
ATOM 672 N N . ALA A 1 90 ? 7.248 1.234 2.902 1.00 82.00 90 ALA A N 1
ATOM 673 C CA . ALA A 1 90 ? 8.176 0.439 3.705 1.00 82.00 90 ALA A CA 1
ATOM 674 C C . ALA A 1 90 ? 9.083 1.322 4.577 1.00 82.00 90 ALA A C 1
ATOM 676 O O . ALA A 1 90 ? 9.330 0.991 5.736 1.00 82.00 90 ALA A O 1
ATOM 677 N N . LEU A 1 91 ? 9.545 2.459 4.042 1.00 82.38 91 LEU A N 1
ATOM 678 C CA . LEU A 1 91 ? 10.334 3.427 4.801 1.00 82.38 91 LEU A CA 1
ATOM 679 C C . LEU A 1 91 ? 9.492 4.108 5.890 1.00 82.38 91 LEU A C 1
ATOM 681 O O . LEU A 1 91 ? 9.928 4.178 7.036 1.00 82.38 91 LEU A O 1
ATOM 685 N N . ALA A 1 92 ? 8.285 4.569 5.547 1.00 78.62 92 ALA A N 1
ATOM 686 C CA . ALA A 1 92 ? 7.385 5.258 6.473 1.00 78.62 92 ALA A CA 1
ATOM 687 C C . ALA A 1 92 ? 6.892 4.350 7.614 1.00 78.62 92 ALA A C 1
ATOM 689 O O . ALA A 1 92 ? 6.773 4.798 8.749 1.00 78.62 92 ALA A O 1
ATOM 690 N N . SER A 1 93 ? 6.660 3.066 7.327 1.00 72.19 93 SER A N 1
ATOM 691 C CA . SER A 1 93 ? 6.222 2.072 8.318 1.00 72.19 93 SER A CA 1
ATOM 692 C C . SER A 1 93 ? 7.362 1.451 9.136 1.00 72.19 93 SER A C 1
ATOM 694 O O . SER A 1 93 ? 7.106 0.613 9.998 1.00 72.19 93 SER A O 1
ATOM 696 N N . GLY A 1 94 ? 8.624 1.807 8.863 1.00 74.19 94 GLY A N 1
ATOM 697 C CA . GLY A 1 94 ? 9.787 1.217 9.536 1.00 74.19 94 GLY A CA 1
ATOM 698 C C . GLY A 1 94 ? 10.037 -0.259 9.190 1.00 74.19 94 GLY A C 1
ATOM 699 O O . GLY A 1 94 ? 10.816 -0.928 9.870 1.00 74.19 94 GLY A O 1
ATOM 700 N N . ASN A 1 95 ? 9.413 -0.784 8.128 1.00 70.06 95 ASN A N 1
ATOM 701 C CA . ASN A 1 95 ? 9.554 -2.173 7.691 1.00 70.06 95 ASN A CA 1
ATOM 702 C C . ASN A 1 95 ? 10.865 -2.365 6.899 1.00 70.06 95 ASN A C 1
ATOM 704 O O . ASN A 1 95 ? 10.899 -2.476 5.668 1.00 70.06 95 ASN A O 1
ATOM 708 N N . GLY A 1 96 ? 11.980 -2.368 7.635 1.00 73.94 96 GLY A N 1
ATOM 709 C CA . GLY A 1 96 ? 13.332 -2.417 7.077 1.00 73.94 96 GLY A CA 1
ATOM 710 C C . GLY A 1 96 ? 13.677 -3.716 6.338 1.00 73.94 96 GLY A C 1
ATOM 711 O O . GLY A 1 96 ? 14.570 -3.703 5.489 1.00 73.94 96 GLY A O 1
ATOM 712 N N . ASP A 1 97 ? 12.996 -4.827 6.632 1.00 73.88 97 ASP A N 1
ATOM 713 C CA . ASP A 1 97 ? 13.143 -6.086 5.885 1.00 73.88 97 ASP A CA 1
ATOM 714 C C . ASP A 1 97 ? 12.522 -5.964 4.486 1.00 73.88 97 ASP A C 1
ATOM 716 O O . ASP A 1 97 ? 13.191 -6.250 3.487 1.00 73.88 97 ASP A O 1
ATOM 720 N N . THR A 1 98 ? 11.300 -5.422 4.402 1.00 75.12 98 THR A N 1
ATOM 721 C CA . THR A 1 98 ? 10.619 -5.154 3.124 1.00 75.12 98 THR A CA 1
ATOM 722 C C . THR A 1 98 ? 11.394 -4.176 2.264 1.00 75.12 98 THR A C 1
ATOM 724 O O . THR A 1 98 ? 11.597 -4.410 1.070 1.00 75.12 98 THR A O 1
ATOM 727 N N . TYR A 1 99 ? 11.906 -3.111 2.876 1.00 81.62 99 TYR A N 1
ATOM 728 C CA . TYR A 1 99 ? 12.722 -2.132 2.174 1.00 81.62 99 TYR A CA 1
ATOM 729 C C . TYR A 1 99 ? 13.995 -2.759 1.569 1.00 81.62 99 TYR A C 1
ATOM 731 O O . TYR A 1 99 ? 14.289 -2.554 0.389 1.00 81.62 99 TYR A O 1
ATOM 739 N N . ARG A 1 100 ? 14.717 -3.600 2.327 1.00 80.12 100 ARG A N 1
ATOM 740 C CA . ARG A 1 100 ? 15.917 -4.313 1.839 1.00 80.12 100 ARG A CA 1
ATOM 741 C C . ARG A 1 100 ? 15.614 -5.299 0.713 1.00 80.12 100 ARG A C 1
ATOM 743 O O . ARG A 1 100 ? 16.429 -5.469 -0.194 1.00 80.12 100 ARG A O 1
ATOM 750 N N . LEU A 1 101 ? 14.463 -5.963 0.756 1.00 77.94 101 LEU A N 1
ATOM 751 C CA . LEU A 1 101 ? 14.030 -6.871 -0.303 1.00 77.94 101 LEU A CA 1
ATOM 752 C C . LEU A 1 101 ? 13.656 -6.106 -1.576 1.00 77.94 101 LEU A C 1
ATOM 754 O O . LEU A 1 101 ? 14.144 -6.463 -2.648 1.00 77.94 101 LEU A O 1
ATOM 758 N N . LEU A 1 102 ? 12.917 -4.997 -1.470 1.00 82.75 102 LEU A N 1
ATOM 759 C CA . LEU A 1 102 ? 12.622 -4.125 -2.613 1.00 82.75 102 LEU A CA 1
ATOM 760 C C . LEU A 1 102 ? 13.898 -3.623 -3.293 1.00 82.75 102 LEU A C 1
ATOM 762 O O . LEU A 1 102 ? 13.996 -3.672 -4.519 1.00 82.75 102 LEU A O 1
ATOM 766 N N . GLN A 1 103 ? 14.929 -3.273 -2.521 1.00 85.56 103 GLN A N 1
ATOM 767 C CA . GLN A 1 103 ? 16.246 -2.912 -3.060 1.00 85.56 103 GLN A CA 1
ATOM 768 C C . GLN A 1 103 ? 16.913 -4.028 -3.884 1.00 85.56 103 GLN A C 1
ATOM 770 O O . GLN A 1 103 ? 17.831 -3.752 -4.659 1.00 85.56 103 GLN A O 1
ATOM 775 N N . LYS A 1 104 ? 16.496 -5.297 -3.771 1.00 83.06 104 LYS A N 1
ATOM 776 C CA . LYS A 1 104 ? 16.977 -6.376 -4.653 1.00 83.06 104 LYS A CA 1
ATOM 777 C C . LYS A 1 104 ? 16.341 -6.320 -6.044 1.00 83.06 104 LYS A C 1
ATOM 779 O O . LYS A 1 104 ? 16.971 -6.776 -6.996 1.00 83.06 104 LYS A O 1
ATOM 784 N N . VAL A 1 105 ? 15.140 -5.755 -6.170 1.00 81.12 105 VAL A N 1
ATOM 785 C CA . VAL A 1 105 ? 14.355 -5.718 -7.420 1.00 81.12 105 VAL A CA 1
ATOM 786 C C . VAL A 1 105 ? 14.444 -4.373 -8.116 1.00 81.12 105 VAL A C 1
ATOM 788 O O . VAL A 1 105 ? 14.465 -4.301 -9.348 1.00 81.12 105 VAL A O 1
ATOM 791 N N . VAL A 1 106 ? 14.542 -3.310 -7.327 1.00 85.62 106 VAL A N 1
ATOM 792 C CA . VAL A 1 106 ? 14.651 -1.941 -7.805 1.00 85.62 106 VAL A CA 1
ATOM 793 C C . VAL A 1 106 ? 15.901 -1.281 -7.246 1.00 85.62 106 VAL A C 1
ATOM 795 O O . VAL A 1 106 ? 16.361 -1.580 -6.146 1.00 85.62 106 VAL A O 1
ATOM 798 N N . HIS A 1 107 ? 16.495 -0.392 -8.025 1.00 87.75 107 HIS A N 1
ATOM 799 C CA . HIS A 1 107 ? 17.425 0.591 -7.517 1.00 87.75 107 HIS A CA 1
ATOM 800 C C . HIS A 1 107 ? 16.602 1.745 -6.961 1.00 87.75 107 HIS A C 1
ATOM 802 O O . HIS A 1 107 ? 15.876 2.399 -7.701 1.00 87.75 107 HIS A O 1
ATOM 808 N N . VAL A 1 108 ? 16.686 1.971 -5.655 1.00 85.31 108 VAL A N 1
ATOM 809 C CA . VAL A 1 108 ? 16.036 3.123 -5.031 1.00 85.31 108 VAL A CA 1
ATOM 810 C C . VAL A 1 108 ? 16.949 4.327 -5.220 1.00 85.31 108 VAL A C 1
ATOM 812 O O . VAL A 1 108 ? 18.080 4.294 -4.740 1.00 85.31 108 VAL A O 1
ATOM 815 N N . ASP A 1 109 ? 16.483 5.339 -5.952 1.00 84.88 109 ASP A N 1
ATOM 816 C CA . ASP A 1 109 ? 17.193 6.614 -6.108 1.00 84.88 109 ASP A CA 1
ATOM 817 C C . ASP A 1 109 ? 16.784 7.571 -4.985 1.00 84.88 109 ASP A C 1
ATOM 819 O O . ASP A 1 109 ? 17.626 8.219 -4.368 1.00 84.88 109 ASP A O 1
ATOM 823 N N . ASN A 1 110 ? 15.485 7.613 -4.673 1.00 81.56 110 ASN A N 1
ATOM 824 C CA . ASN A 1 110 ? 14.957 8.372 -3.549 1.00 81.56 110 ASN A CA 1
ATOM 825 C C . ASN A 1 110 ? 13.699 7.697 -2.987 1.00 81.56 110 ASN A C 1
ATOM 827 O O . ASN A 1 110 ? 12.628 7.718 -3.592 1.00 81.56 110 ASN A O 1
ATOM 831 N N . ALA A 1 111 ? 13.840 7.104 -1.801 1.00 75.81 111 ALA A N 1
ATOM 832 C CA . ALA A 1 111 ? 12.752 6.420 -1.111 1.00 75.81 111 ALA A CA 1
ATOM 833 C C . ALA A 1 111 ? 11.660 7.377 -0.624 1.00 75.81 111 ALA A C 1
ATOM 835 O O . ALA A 1 111 ? 10.504 6.984 -0.581 1.00 75.81 111 ALA A O 1
ATOM 836 N N . THR A 1 112 ? 11.999 8.626 -0.295 1.00 77.31 112 THR A N 1
ATOM 837 C CA . THR A 1 112 ? 11.041 9.635 0.179 1.00 77.31 112 THR A CA 1
ATOM 838 C C . THR A 1 112 ? 10.118 10.088 -0.948 1.00 77.31 112 THR A C 1
ATOM 840 O O . THR A 1 112 ? 8.918 10.243 -0.745 1.00 77.31 112 THR A O 1
ATOM 843 N N . THR A 1 113 ? 10.641 10.244 -2.165 1.00 78.19 113 THR A N 1
ATOM 844 C CA . THR A 1 113 ? 9.848 10.611 -3.355 1.00 78.19 113 THR A CA 1
ATOM 845 C C . THR A 1 113 ? 9.333 9.403 -4.140 1.00 78.19 113 THR A C 1
ATOM 847 O O . THR A 1 113 ? 8.604 9.585 -5.110 1.00 78.19 113 THR A O 1
ATOM 850 N N . GLY A 1 114 ? 9.682 8.177 -3.730 1.00 79.75 114 GLY A N 1
ATOM 851 C CA . GLY A 1 114 ? 9.272 6.944 -4.412 1.00 79.75 114 GLY A CA 1
ATOM 852 C C . GLY A 1 114 ? 9.951 6.751 -5.767 1.00 79.75 114 GLY A C 1
ATOM 853 O O . GLY A 1 114 ? 9.467 5.998 -6.607 1.00 79.75 114 GLY A O 1
ATOM 854 N N . THR A 1 115 ? 11.069 7.434 -6.003 1.00 85.75 115 THR A N 1
ATOM 855 C CA . THR A 1 115 ? 11.810 7.355 -7.260 1.00 85.75 115 THR A CA 1
ATOM 856 C C . THR A 1 115 ? 12.688 6.113 -7.246 1.00 85.75 115 THR A C 1
ATOM 858 O O . THR A 1 115 ? 13.654 6.015 -6.481 1.00 85.75 115 THR A O 1
ATOM 861 N N . VAL A 1 116 ? 12.337 5.147 -8.091 1.00 89.75 116 VAL A N 1
ATOM 862 C CA . VAL A 1 116 ? 13.043 3.873 -8.222 1.00 89.75 116 VAL A CA 1
ATOM 863 C C . VAL A 1 116 ? 13.267 3.538 -9.693 1.00 89.75 116 VAL A C 1
ATOM 865 O O . VAL A 1 116 ? 12.560 4.027 -10.567 1.00 89.75 116 VAL A O 1
ATOM 868 N N . ARG A 1 117 ? 14.244 2.678 -9.976 1.00 87.06 117 ARG A N 1
ATOM 869 C CA . ARG A 1 117 ? 14.506 2.122 -11.309 1.00 87.06 117 ARG A CA 1
ATOM 870 C C . ARG A 1 117 ? 14.518 0.607 -11.244 1.00 87.06 117 ARG A C 1
ATOM 872 O O . ARG A 1 117 ? 15.148 0.033 -10.358 1.00 87.06 117 ARG A O 1
ATOM 879 N N . LEU A 1 118 ? 13.859 -0.068 -12.178 1.00 85.75 118 LEU A N 1
ATOM 880 C CA . LEU A 1 118 ? 13.850 -1.531 -12.200 1.00 85.75 118 LEU A CA 1
ATOM 881 C C . LEU A 1 118 ? 15.253 -2.077 -12.487 1.00 85.75 118 LEU A C 1
ATOM 883 O O . LEU A 1 118 ? 15.947 -1.639 -13.405 1.00 85.75 118 LEU A O 1
ATOM 887 N N . LYS A 1 119 ? 15.684 -3.075 -11.714 1.00 85.69 119 LYS A N 1
ATOM 888 C CA . LYS A 1 119 ? 16.905 -3.824 -12.031 1.00 85.69 119 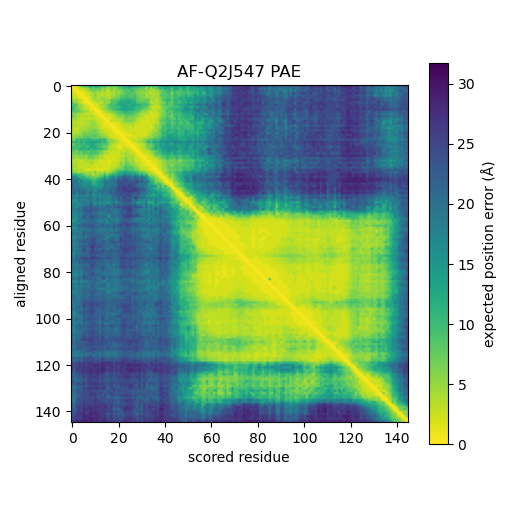LYS A CA 1
ATOM 889 C C . LYS A 1 119 ? 16.592 -4.813 -13.142 1.00 85.69 119 LYS A C 1
ATOM 891 O O . LYS A 1 119 ? 15.656 -5.586 -12.991 1.00 85.69 119 LYS A O 1
ATOM 896 N N . LYS A 1 120 ? 17.389 -4.860 -14.210 1.00 73.69 120 LYS A N 1
ATOM 897 C CA . LYS A 1 120 ? 17.119 -5.725 -15.376 1.00 73.69 120 LYS A CA 1
ATOM 898 C C . LYS A 1 120 ? 17.236 -7.236 -15.095 1.00 73.69 120 LYS A C 1
ATOM 900 O O . LYS A 1 120 ? 16.581 -8.021 -15.759 1.00 73.69 120 LYS A O 1
ATOM 905 N N . ASN A 1 121 ? 17.972 -7.648 -14.055 1.00 63.97 121 ASN A N 1
ATOM 906 C CA . ASN A 1 121 ? 18.233 -9.064 -13.743 1.00 63.97 121 ASN A CA 1
ATOM 907 C C . ASN A 1 121 ? 17.856 -9.420 -12.299 1.00 63.97 121 ASN A C 1
ATOM 909 O O . ASN A 1 121 ? 18.702 -9.377 -11.405 1.00 63.97 121 ASN A O 1
ATOM 913 N N . VAL A 1 122 ? 16.598 -9.787 -12.054 1.00 63.41 122 VAL A N 1
ATOM 914 C CA . VAL A 1 122 ? 16.129 -10.106 -10.697 1.00 63.41 122 VAL A CA 1
ATOM 915 C C . VAL A 1 122 ? 15.707 -11.566 -10.620 1.00 63.41 122 VAL A C 1
ATOM 917 O O . VAL A 1 122 ? 14.664 -11.943 -11.133 1.00 63.41 122 VAL A O 1
ATOM 920 N N . LYS A 1 123 ? 16.523 -12.378 -9.937 1.00 62.59 123 LYS A N 1
ATOM 921 C CA . LYS A 1 123 ? 16.256 -13.804 -9.667 1.00 62.59 123 LYS A CA 1
ATOM 922 C C . LYS A 1 123 ? 15.466 -14.065 -8.372 1.00 62.59 123 LYS A C 1
ATOM 924 O O . LYS A 1 123 ? 15.188 -15.211 -8.067 1.00 62.59 123 LYS A O 1
ATOM 929 N N . LYS A 1 124 ? 15.166 -13.030 -7.578 1.00 64.69 124 LYS A N 1
ATOM 930 C CA . LYS A 1 124 ? 14.625 -13.141 -6.204 1.00 64.69 124 LYS A CA 1
ATOM 931 C C . LYS A 1 124 ? 13.215 -12.557 -6.055 1.00 64.69 124 LYS A C 1
ATOM 933 O O . LYS A 1 124 ? 12.890 -12.015 -5.007 1.00 64.69 124 LYS A O 1
ATOM 938 N N . ILE A 1 125 ? 12.4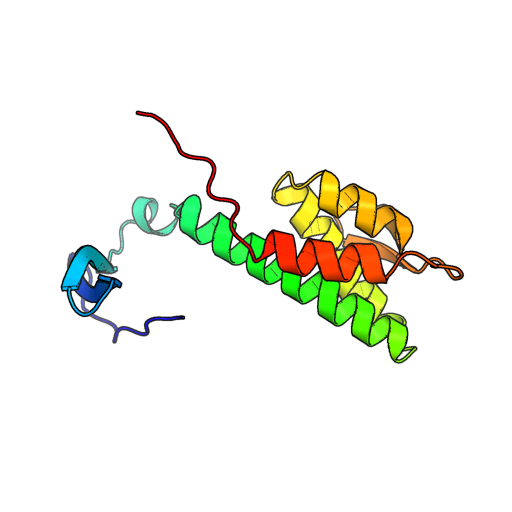12 -12.596 -7.117 1.00 67.62 125 ILE A N 1
ATOM 939 C CA . ILE A 1 125 ? 11.037 -12.069 -7.081 1.00 67.62 125 ILE A CA 1
ATOM 940 C C . ILE A 1 125 ? 10.174 -12.901 -6.120 1.00 67.62 125 ILE A C 1
ATOM 942 O O . ILE A 1 125 ? 9.407 -12.331 -5.353 1.00 67.62 125 ILE A O 1
ATOM 946 N N . ASP A 1 126 ? 10.384 -14.217 -6.086 1.00 64.31 126 ASP A N 1
ATOM 947 C CA . ASP A 1 126 ? 9.584 -15.137 -5.270 1.00 64.31 126 ASP A CA 1
ATOM 948 C C . ASP A 1 126 ? 9.752 -14.893 -3.757 1.00 64.31 126 ASP A C 1
ATOM 950 O O . ASP A 1 126 ? 8.773 -14.945 -3.019 1.00 64.31 126 ASP A O 1
ATOM 954 N N . GLU A 1 127 ? 10.956 -14.504 -3.301 1.00 65.62 127 GLU A N 1
ATOM 955 C CA . GLU A 1 127 ? 11.208 -14.107 -1.897 1.00 65.62 127 GLU A CA 1
ATOM 956 C C . GLU A 1 127 ? 10.353 -12.893 -1.481 1.00 65.62 127 GLU A C 1
ATOM 958 O O . GLU A 1 127 ? 10.037 -12.720 -0.305 1.00 65.62 127 GLU A O 1
ATOM 963 N N . ILE A 1 128 ? 10.008 -12.013 -2.428 1.00 68.81 128 ILE A N 1
ATOM 964 C CA . ILE A 1 128 ? 9.204 -10.823 -2.137 1.00 68.81 128 ILE A CA 1
ATOM 965 C C . ILE A 1 128 ? 7.726 -11.167 -2.080 1.00 68.81 128 ILE A C 1
ATOM 967 O O . ILE A 1 128 ? 7.047 -10.682 -1.182 1.00 68.81 128 ILE A O 1
ATOM 971 N N . ASP A 1 129 ? 7.235 -12.013 -2.981 1.00 64.25 129 ASP A N 1
ATOM 972 C CA . ASP A 1 129 ? 5.844 -12.467 -2.939 1.00 64.25 129 ASP A CA 1
ATOM 973 C C . ASP A 1 129 ? 5.539 -13.201 -1.622 1.00 64.25 129 ASP A C 1
ATOM 975 O O . ASP A 1 129 ? 4.521 -12.921 -0.983 1.00 64.25 129 ASP A O 1
ATOM 979 N N . GLU A 1 130 ? 6.455 -14.065 -1.169 1.00 59.41 130 GLU A N 1
ATOM 980 C CA . GLU A 1 130 ? 6.364 -14.761 0.122 1.00 59.41 130 GLU A CA 1
ATOM 981 C C . GLU A 1 130 ? 6.368 -13.781 1.306 1.00 59.41 130 GLU A C 1
ATOM 983 O O . GLU A 1 130 ? 5.505 -13.841 2.180 1.00 59.41 130 GLU A O 1
ATOM 988 N N . MET A 1 131 ? 7.254 -12.785 1.300 1.00 66.25 131 MET A N 1
ATOM 989 C CA . MET A 1 131 ? 7.256 -11.760 2.345 1.00 66.25 131 MET A CA 1
ATOM 990 C C . MET A 1 131 ? 6.001 -10.876 2.307 1.00 66.25 131 MET A C 1
ATOM 992 O O . MET A 1 131 ? 5.544 -10.409 3.349 1.00 66.25 131 MET A O 1
ATOM 996 N N . VAL A 1 132 ? 5.417 -10.600 1.140 1.00 63.41 132 VAL A N 1
ATOM 997 C CA . VAL A 1 132 ? 4.166 -9.833 1.077 1.00 63.41 132 VAL A CA 1
ATOM 998 C C . VAL A 1 132 ? 3.014 -10.625 1.702 1.00 63.41 132 VAL A C 1
ATOM 1000 O O . VAL A 1 132 ? 2.166 -10.040 2.385 1.00 63.41 132 VAL A O 1
ATOM 1003 N N . LEU A 1 133 ? 3.000 -11.948 1.525 1.00 59.47 133 LEU A N 1
ATOM 1004 C CA . LEU A 1 133 ? 2.103 -12.838 2.263 1.00 59.47 133 LEU A CA 1
ATOM 1005 C C . LEU A 1 133 ? 2.358 -12.732 3.775 1.00 59.47 133 LEU A C 1
ATOM 1007 O O . LEU A 1 133 ? 1.398 -12.565 4.527 1.00 59.47 133 LEU A O 1
ATOM 1011 N N . ASP A 1 134 ? 3.619 -12.690 4.207 1.00 57.00 134 ASP A N 1
ATOM 1012 C CA . ASP A 1 134 ? 3.989 -12.489 5.616 1.00 57.00 134 ASP A CA 1
ATOM 1013 C C . ASP A 1 134 ? 3.679 -11.081 6.150 1.00 57.00 134 ASP A C 1
ATOM 1015 O O . ASP A 1 134 ? 3.351 -10.923 7.317 1.00 57.00 134 ASP A O 1
ATOM 1019 N N . THR A 1 135 ? 3.707 -10.043 5.315 1.00 60.12 135 THR A N 1
ATOM 1020 C CA . THR A 1 135 ? 3.380 -8.658 5.707 1.00 60.12 135 THR A CA 1
ATOM 1021 C C . THR A 1 135 ? 1.874 -8.488 5.927 1.00 60.12 135 THR A C 1
ATOM 1023 O O . THR A 1 135 ? 1.430 -7.704 6.765 1.00 60.12 135 THR A O 1
ATOM 1026 N N . ARG A 1 136 ? 1.067 -9.269 5.197 1.00 55.69 136 ARG A N 1
ATOM 1027 C CA . ARG A 1 136 ? -0.380 -9.416 5.426 1.00 55.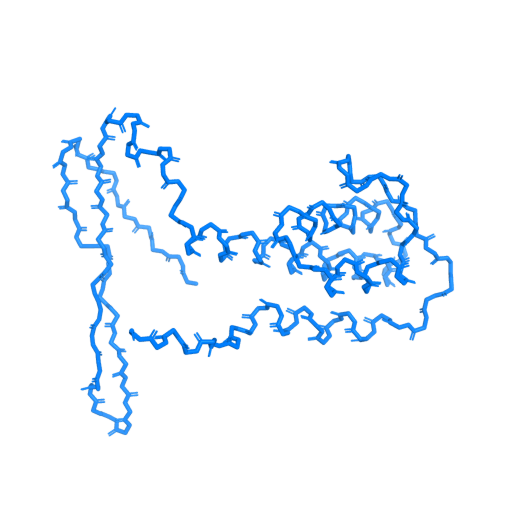69 136 ARG A CA 1
ATOM 1028 C C . ARG A 1 136 ? -0.692 -10.362 6.587 1.00 55.69 136 ARG A C 1
ATOM 1030 O O . ARG A 1 136 ? -1.763 -10.256 7.185 1.00 55.69 136 ARG A O 1
ATOM 1037 N N . SER A 1 137 ? 0.217 -11.290 6.881 1.00 43.22 137 SER A N 1
ATOM 1038 C CA . SER A 1 137 ? 0.110 -12.256 7.967 1.00 43.22 137 SER A CA 1
ATOM 1039 C C . SER A 1 137 ? 0.618 -11.621 9.252 1.00 43.22 137 SER A C 1
ATOM 1041 O O . SER A 1 137 ? 1.812 -11.553 9.530 1.00 43.22 137 SER A O 1
ATOM 1043 N N . THR A 1 138 ? -0.290 -11.123 10.081 1.00 47.19 138 THR A N 1
ATOM 1044 C CA . THR A 1 138 ? 0.097 -10.612 11.390 1.00 47.19 138 THR A CA 1
ATOM 1045 C C . THR A 1 138 ? 0.655 -11.737 12.253 1.00 47.19 138 THR A C 1
ATOM 1047 O O . THR A 1 138 ? -0.067 -12.450 12.949 1.00 47.19 138 THR A O 1
ATOM 1050 N N . ARG A 1 139 ? 1.985 -11.868 12.271 1.00 35.62 139 ARG A N 1
ATOM 1051 C CA . ARG A 1 139 ? 2.690 -12.524 13.366 1.00 35.62 139 ARG A CA 1
ATOM 1052 C C . ARG A 1 139 ? 2.419 -11.677 14.601 1.00 35.62 139 ARG A C 1
ATOM 1054 O O . ARG A 1 139 ? 3.092 -10.685 14.860 1.00 35.62 139 ARG A O 1
ATOM 1061 N N . THR A 1 140 ? 1.361 -12.032 15.323 1.00 33.72 140 THR A N 1
ATOM 1062 C CA . THR A 1 140 ? 0.944 -11.368 16.553 1.00 33.72 140 THR A CA 1
ATOM 1063 C C . THR A 1 140 ? 2.072 -11.493 17.567 1.00 33.72 140 THR A C 1
ATOM 1065 O O . THR A 1 140 ? 2.215 -12.525 18.227 1.00 33.72 140 THR A O 1
ATOM 1068 N N . LEU A 1 141 ? 2.899 -10.455 17.686 1.00 35.62 141 LEU A N 1
ATOM 1069 C CA . LEU A 1 141 ? 3.747 -10.289 18.853 1.00 35.62 141 LEU A CA 1
ATOM 1070 C C . LEU A 1 141 ? 2.798 -10.109 20.036 1.00 35.62 141 LEU A C 1
ATOM 1072 O O . LEU A 1 141 ? 2.063 -9.127 20.126 1.00 35.62 141 LEU A O 1
ATOM 1076 N N . ARG A 1 142 ? 2.753 -11.128 20.898 1.00 30.19 142 ARG A N 1
ATOM 1077 C CA . ARG A 1 142 ? 2.080 -11.065 22.194 1.00 30.19 142 ARG A CA 1
ATOM 1078 C C . ARG A 1 142 ? 2.611 -9.841 22.933 1.00 30.19 142 ARG A C 1
ATOM 1080 O O . ARG A 1 142 ? 3.756 -9.842 23.375 1.00 30.19 142 ARG A O 1
ATOM 1087 N N . VAL A 1 143 ? 1.775 -8.821 23.077 1.00 32.41 143 VAL A N 1
ATOM 1088 C CA . VAL A 1 143 ? 2.031 -7.724 24.006 1.00 32.41 143 VAL A CA 1
ATOM 1089 C C . VAL A 1 143 ? 1.701 -8.273 25.391 1.00 32.41 143 VAL A C 1
ATOM 1091 O O . VAL A 1 143 ? 0.532 -8.409 25.753 1.00 32.41 143 VAL A O 1
ATOM 1094 N N . ASN A 1 144 ? 2.729 -8.710 26.118 1.00 32.03 144 ASN A N 1
ATOM 1095 C CA . ASN A 1 144 ? 2.579 -9.009 27.536 1.00 32.03 144 ASN A CA 1
ATOM 1096 C C . ASN A 1 144 ? 2.363 -7.687 28.286 1.00 32.03 144 ASN A C 1
ATOM 1098 O O . ASN A 1 144 ? 3.037 -6.697 28.008 1.00 32.03 144 ASN A O 1
ATOM 1102 N N . ARG A 1 145 ? 1.361 -7.723 29.167 1.00 40.78 145 ARG A N 1
ATOM 1103 C CA . ARG A 1 145 ? 0.882 -6.651 30.044 1.00 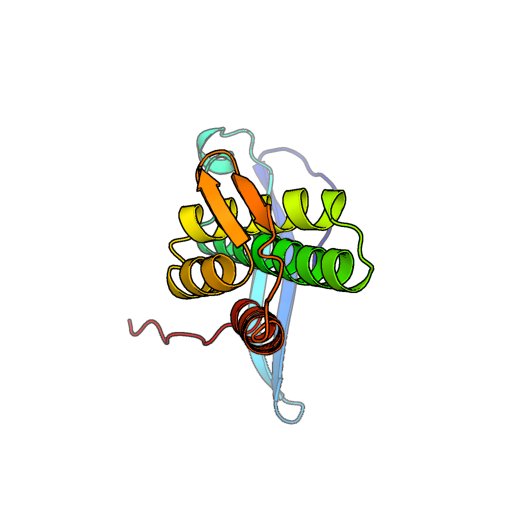40.78 145 ARG A CA 1
ATOM 1104 C C . ARG A 1 145 ? 1.975 -6.103 30.957 1.00 40.78 145 ARG A C 1
ATOM 1106 O O . ARG A 1 145 ? 2.767 -6.931 31.456 1.00 40.78 145 ARG A O 1
#

Nearest PDB structures (foldseek):
  4fx5-assembly1_A  TM=7.953E-01  e=1.716E-08  Catenulispora acidiphila DSM 44928
  8rqj-assembly1_B  TM=4.464E-01  e=4.745E+00  Thermochaetoides thermophila
  8pbw-assembly1_B  TM=4.625E-01  e=5.922E+00  Thermochaetoides thermophila
  9had-assembly1_A  TM=2.857E-01  e=5.016E+00  Dermatophagoides farinae

Organism: Frankia casuarinae (strain DSM 45818 / CECT 9043 / HFP020203 / CcI3) (NCBI:txid106370)

Solvent-accessible surface area (backbone atoms only — not comparable to full-atom values): 8479 Å² total; per-residue (Å²): 140,86,82,89,68,83,89,69,61,72,78,39,75,45,80,66,45,76,49,69,47,69,58,97,90,38,78,77,48,76,50,77,41,74,44,70,37,68,83,55,67,79,64,71,69,53,68,51,64,72,61,45,51,54,50,50,39,49,49,26,37,50,24,39,52,52,11,52,50,27,43,75,69,70,35,58,69,59,14,30,55,25,38,8,49,19,38,28,39,21,61,76,68,65,37,62,68,60,36,57,54,47,54,65,46,25,47,72,79,33,47,89,81,24,41,44,42,75,48,94,82,58,92,60,60,65,65,49,56,55,46,36,54,48,61,70,44,77,77,75,76,80,80,78,130

Secondary structure (DSSP, 8-state):
---------TT-EEEEEEEEEEETTEEEEEEEEEEE----HHHHS---HHHHHHHHHHHHHHHHHHHHHHHHTT-HHHHHHHHHHHHHHHHHTT-HHHHHHHHHHEEEEETTTTEEEE-S--S-HHHHHHHHHHHHS--------

Radius of gyration: 19.42 Å; Cα contacts (8 Å, |Δi|>4): 180; chains: 1; bounding box: 44×44×49 Å

pLDDT: mean 71.39, std 15.91, range [30.19, 90.06]

Mean predicted aligned error: 14.27 Å

Foldseek 3Di:
DDFDDDDDDAQDKDFRDKDFDADPNDTPDIDTDMDHHHPPPVVVPPPVVVVNLLVLLVLLLVLLVVLLVCVVVVVQVSNLQSLLSNLLSCVVSVVVVLNVLSCLQWPPPDSNRSGIGGDPDHPCSVVNNVVSVVSNVPPDPPPDD